Protein 3KZD (pdb70)

Structure (mmCIF, N/CA/C/O backbone):
data_3KZD
#
_entry.id   3KZD
#
_cell.length_a   44.782
_cell.length_b   44.782
_cell.length_c   70.799
_cell.angle_alpha   90.000
_cell.angle_beta   90.000
_cell.angle_gamma   120.000
#
_symmetry.space_group_name_H-M   'P 32 2 1'
#
loop_
_entity.id
_entity.type
_entity.pdbx_description
1 polymer 'T-lymphoma invasion and metastasis-inducing protein 1'
2 water water
#
loop_
_atom_site.group_PDB
_atom_site.id
_atom_site.type_symbol
_atom_site.label_atom_id
_atom_site.label_alt_id
_atom_site.label_comp_id
_atom_site.label_asym_id
_atom_site.label_entity_id
_atom_site.label_seq_id
_atom_site.pdbx_PDB_ins_code
_atom_site.Cartn_x
_atom_site.Cartn_y
_atom_site.Cartn_z
_atom_site.occupancy
_atom_site.B_iso_or_equiv
_atom_site.au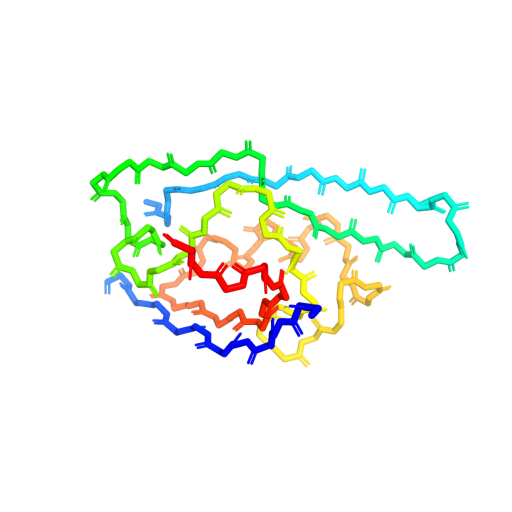th_seq_id
_atom_site.auth_comp_id
_atom_site.auth_asym_id
_atom_site.auth_atom_id
_atom_site.pdbx_PDB_model_num
ATOM 1 N N . GLY A 1 4 ? -36.140 0.784 3.771 1.00 26.10 840 GLY A N 1
ATOM 2 C CA . GLY A 1 4 ? -34.742 0.793 3.382 1.00 22.78 840 GLY A CA 1
ATOM 3 C C . GLY A 1 4 ? -34.387 1.979 2.504 1.00 19.94 840 GLY A C 1
ATOM 4 O O . GLY A 1 4 ? -35.044 3.016 2.550 1.00 23.83 840 GLY A O 1
ATOM 5 N N . LYS A 1 5 ? -33.345 1.829 1.697 1.00 16.17 841 LYS A N 1
ATOM 6 C CA . LYS A 1 5 ? -32.883 2.906 0.832 1.00 13.72 841 LYS A CA 1
ATOM 7 C C . LYS A 1 5 ? -33.585 2.874 -0.520 1.00 13.39 841 LYS A C 1
ATOM 8 O O . LYS A 1 5 ? -34.148 1.857 -0.923 1.00 16.27 841 LYS A O 1
ATOM 14 N N . VAL A 1 6 ? -33.556 4.008 -1.207 1.00 11.52 842 VAL A N 1
ATOM 15 C CA . VAL A 1 6 ? -34.102 4.115 -2.551 1.00 12.29 842 VAL A CA 1
ATOM 16 C C . VAL A 1 6 ? -33.013 4.619 -3.491 1.00 11.80 842 VAL A C 1
ATOM 17 O O . VAL A 1 6 ? -32.009 5.190 -3.053 1.00 11.97 842 VAL A O 1
ATOM 21 N N . THR A 1 7 ? -33.211 4.393 -4.785 1.00 12.19 843 THR A N 1
ATOM 22 C CA . THR A 1 7 ? -32.242 4.788 -5.795 1.00 12.50 843 THR A CA 1
ATOM 23 C C . THR A 1 7 ? -32.842 5.852 -6.704 1.00 12.38 843 THR A C 1
ATOM 24 O O . THR A 1 7 ? -33.947 5.683 -7.228 1.00 14.64 843 THR A O 1
ATOM 28 N N . HIS A 1 8 ? -32.117 6.952 -6.869 1.00 11.65 844 HIS A N 1
ATOM 29 C CA . HIS A 1 8 ? -32.578 8.072 -7.680 1.00 12.31 844 HIS A CA 1
ATOM 30 C C . HIS A 1 8 ? -31.527 8.466 -8.695 1.00 12.59 844 HIS A C 1
ATOM 31 O O . HIS A 1 8 ? -30.335 8.401 -8.413 1.00 13.19 844 HIS A O 1
ATOM 38 N N . SER A 1 9 ? -31.975 8.883 -9.874 1.00 12.73 845 SER A N 1
ATOM 39 C CA A SER A 1 9 ? -31.087 9.468 -10.862 0.30 14.14 845 SER A CA 1
ATOM 40 C CA B SER A 1 9 ? -31.086 9.476 -10.864 0.70 13.80 845 SER A CA 1
ATOM 41 C C . SER A 1 9 ? -31.080 10.981 -10.689 1.00 13.43 845 SER A C 1
ATOM 42 O O . SER A 1 9 ? -32.121 11.588 -10.453 1.00 14.94 845 SER A O 1
ATOM 47 N N . ILE A 1 10 ? -29.904 11.578 -10.805 1.00 12.07 846 ILE A N 1
ATOM 48 C CA . ILE A 1 10 ? -29.766 13.019 -10.731 1.00 13.00 846 ILE A CA 1
ATOM 49 C C . ILE A 1 10 ? -28.989 13.482 -11.954 1.00 12.65 846 ILE A C 1
ATOM 50 O O . ILE A 1 10 ? -27.979 12.884 -12.321 1.00 13.64 846 ILE A O 1
ATOM 55 N N . HIS A 1 11 ? -29.482 14.523 -12.611 1.00 12.97 847 HIS A N 1
ATOM 56 C CA A HIS A 1 11 ? -28.783 15.121 -13.740 0.48 13.12 847 HIS A CA 1
ATOM 57 C CA B HIS A 1 11 ? -28.745 15.120 -13.711 0.52 13.92 847 HIS A CA 1
ATOM 58 C C . HIS A 1 11 ? -28.546 16.601 -13.453 1.00 13.27 847 HIS A C 1
ATOM 59 O O . HIS A 1 11 ? -29.466 17.304 -13.046 1.00 15.24 847 HIS A O 1
ATOM 72 N N . ILE A 1 12 ? -27.322 17.065 -13.675 1.00 14.68 848 ILE A N 1
ATOM 73 C CA . ILE A 1 12 ? -26.965 18.440 -13.369 1.00 17.13 848 ILE A CA 1
ATOM 74 C C . ILE A 1 12 ? -26.255 19.078 -14.547 1.00 17.30 848 ILE A C 1
ATOM 75 O O . ILE A 1 12 ? -25.453 18.437 -15.222 1.00 15.79 848 ILE A O 1
ATOM 80 N N . GLU A 1 13 ? -26.550 20.348 -14.788 1.00 21.18 849 GLU A N 1
ATOM 81 C CA . GLU A 1 13 ? -25.861 21.097 -15.825 1.00 24.92 849 GLU A CA 1
ATOM 82 C C . GLU A 1 13 ? -25.347 22.406 -15.257 1.00 26.07 849 GLU A C 1
ATOM 83 O O . GLU A 1 13 ? -25.945 22.982 -14.346 1.00 26.64 849 GLU A O 1
ATOM 89 N N . LYS A 1 14 ? -24.233 22.877 -15.795 1.00 26.57 850 LYS A N 1
ATOM 90 C CA . LYS A 1 14 ? -23.780 24.223 -15.494 1.00 27.92 850 LYS A CA 1
ATOM 91 C C . LYS A 1 14 ? -24.485 25.212 -16.414 1.00 28.98 850 LYS A C 1
ATOM 92 O O . LYS A 1 14 ? -24.871 24.863 -17.533 1.00 29.02 850 LYS A O 1
ATOM 98 N N . THR A 1 21 ? -18.556 24.993 -9.806 1.00 24.76 857 THR A N 1
ATOM 99 C CA . THR A 1 21 ? -18.510 23.561 -9.536 1.00 21.94 857 THR A CA 1
ATOM 100 C C . THR A 1 21 ? -19.903 23.048 -9.209 1.00 18.89 857 THR A C 1
ATOM 101 O O . THR A 1 21 ? -20.867 23.812 -9.160 1.00 18.97 857 THR A O 1
ATOM 105 N N . TYR A 1 22 ? -20.005 21.749 -8.965 1.00 15.32 858 TYR A N 1
ATOM 106 C CA . TYR A 1 22 ? -21.292 21.151 -8.627 1.00 12.74 858 TYR A CA 1
ATOM 107 C C . TYR A 1 22 ? -21.624 21.239 -7.137 1.00 11.79 858 TYR A C 1
ATOM 108 O O . TYR A 1 22 ? -22.713 20.865 -6.716 1.00 12.86 858 TYR A O 1
ATOM 117 N N . GLY A 1 23 ? -20.685 21.732 -6.338 1.00 11.97 859 GLY A N 1
ATOM 118 C CA . GLY A 1 23 ? -20.944 21.977 -4.929 1.00 12.30 859 GLY A CA 1
ATOM 119 C C . GLY A 1 23 ? -21.059 20.735 -4.067 1.00 11.61 859 GLY A C 1
ATOM 120 O O . GLY A 1 23 ? -21.914 20.665 -3.186 1.00 13.58 859 GLY A O 1
ATOM 121 N N . PHE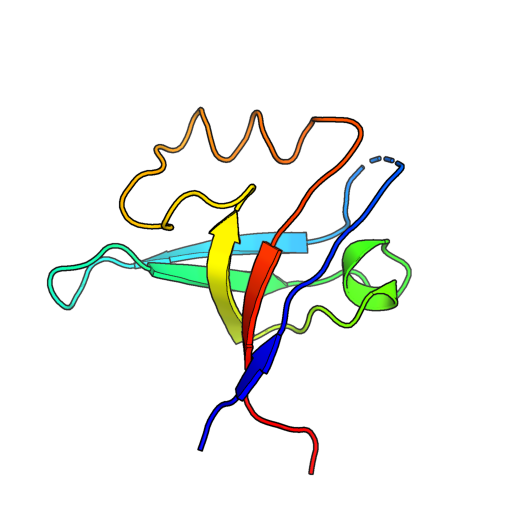 A 1 24 ? -20.204 19.748 -4.306 1.00 11.63 860 PHE A N 1
ATOM 122 C CA . PHE A 1 24 ? -20.141 18.599 -3.410 1.00 11.33 860 PHE A CA 1
ATOM 123 C C . PHE A 1 24 ? -18.785 17.938 -3.478 1.00 12.58 860 PHE A C 1
ATOM 124 O O . PHE A 1 24 ? -18.032 18.141 -4.429 1.00 14.05 860 PHE A O 1
ATOM 132 N N . SER A 1 25 ? -18.479 17.155 -2.455 1.00 13.05 861 SER A N 1
ATOM 133 C CA . SER A 1 25 ? -17.255 16.372 -2.438 1.00 13.89 861 SER A CA 1
ATOM 134 C C . SER A 1 25 ? -17.574 14.926 -2.103 1.00 13.69 861 SER A C 1
ATOM 135 O O . SER A 1 25 ? -18.643 14.626 -1.570 1.00 13.90 861 SER A O 1
ATOM 138 N N . LEU A 1 26 ? -16.639 14.040 -2.423 1.00 14.52 862 LEU A N 1
ATOM 139 C CA . LEU A 1 26 ? -16.847 12.612 -2.243 1.00 15.22 862 LEU A CA 1
ATOM 140 C C . LEU A 1 26 ? -15.797 11.986 -1.350 1.00 15.05 862 LEU A C 1
ATOM 141 O O . LEU A 1 26 ? -14.674 12.485 -1.236 1.00 16.58 862 LEU A O 1
ATOM 146 N N . SER A 1 27 ? -16.185 10.894 -0.709 1.00 13.64 863 SER A N 1
ATOM 147 C CA . SER A 1 27 ? -15.258 10.046 0.014 1.00 15.10 863 SER A CA 1
ATOM 148 C C . SER A 1 27 ? -15.393 8.641 -0.547 1.00 14.23 863 SER A C 1
ATOM 149 O O . SER A 1 27 ? -16.414 8.289 -1.136 1.00 15.22 863 SER A O 1
ATOM 152 N N . SER A 1 28 ? -14.357 7.839 -0.367 1.00 16.25 864 SER A N 1
ATOM 153 C CA . SER A 1 28 ? -14.311 6.519 -0.968 1.00 16.53 864 SER A CA 1
ATOM 154 C C . SER A 1 28 ? -13.931 5.486 0.074 1.00 16.00 864 SER A C 1
ATOM 155 O O . SER A 1 28 ? -13.190 5.782 1.009 1.00 17.73 864 SER A O 1
ATOM 158 N N . VAL A 1 29 ? -14.437 4.271 -0.090 1.00 14.46 865 VAL A N 1
ATOM 159 C CA . VAL A 1 29 ? -14.091 3.182 0.804 1.00 15.74 865 VAL A CA 1
ATOM 160 C C . VAL A 1 29 ? -14.190 1.877 0.032 1.00 15.25 865 VAL A C 1
ATOM 161 O O . VAL A 1 29 ? -15.049 1.719 -0.839 1.00 15.74 865 VAL A O 1
ATOM 165 N N A GLU A 1 30 ? -13.245 0.996 0.323 0.57 15.57 866 GLU A N 1
ATOM 166 N N B GLU A 1 30 ? -13.346 0.899 0.353 0.43 15.97 866 GLU A N 1
ATOM 167 C CA A GLU A 1 30 ? -13.193 -0.325 -0.260 0.57 16.79 866 GLU A CA 1
ATOM 168 C CA B GLU A 1 30 ? -13.380 -0.378 -0.376 0.43 17.19 866 GLU A CA 1
ATOM 169 C C A GLU A 1 30 ? -12.966 -1.285 0.890 0.57 17.77 866 GLU A C 1
ATOM 170 C C B GLU A 1 30 ? -13.411 -1.622 0.526 0.43 18.01 866 GLU A C 1
ATOM 171 O O A GLU A 1 30 ? -11.867 -1.816 1.069 0.57 18.62 866 GLU A O 1
ATOM 172 O O B GLU A 1 30 ? -12.954 -2.697 0.144 0.43 18.80 866 GLU A O 1
ATOM 175 N N . GLU A 1 31 ? -13.997 -1.469 1.705 1.00 18.59 867 GLU A N 1
ATOM 176 C CA . GLU A 1 31 ? -13.917 -2.458 2.777 1.00 20.16 867 GLU A CA 1
ATOM 177 C C . GLU A 1 31 ? -14.600 -3.801 2.491 1.00 19.45 867 GLU A C 1
ATOM 178 O O . GLU A 1 31 ? -14.251 -4.807 3.104 1.00 19.49 867 GLU A O 1
ATOM 180 N N . ASP A 1 32 ? -15.562 -3.822 1.572 1.00 19.98 868 ASP A N 1
ATOM 181 C CA . ASP A 1 32 ? -16.363 -5.030 1.349 1.00 20.20 868 ASP A CA 1
ATOM 182 C C . ASP A 1 32 ? -16.134 -5.744 0.012 1.00 20.27 868 ASP A C 1
ATOM 183 O O . ASP A 1 32 ? -16.884 -6.654 -0.347 1.00 21.75 868 ASP A O 1
ATOM 188 N N . GLY A 1 33 ? -15.097 -5.348 -0.719 1.00 20.53 869 GLY A N 1
ATOM 189 C CA . GLY A 1 33 ? -14.787 -5.987 -1.986 1.00 21.31 869 GLY A CA 1
ATOM 190 C C . GLY A 1 33 ? -15.214 -5.181 -3.199 1.00 21.23 869 GLY A C 1
ATOM 191 O O . GLY A 1 33 ? -14.886 -5.527 -4.335 1.00 23.13 869 GLY A O 1
ATOM 192 N N . ILE A 1 34 ? -15.950 -4.100 -2.958 1.00 18.14 870 ILE A N 1
ATOM 193 C CA . ILE A 1 34 ? -16.354 -3.185 -4.013 1.00 17.02 870 ILE A CA 1
ATOM 194 C C . ILE A 1 34 ? -15.991 -1.775 -3.572 1.00 14.77 870 ILE A C 1
ATOM 195 O O . ILE A 1 34 ? -16.212 -1.414 -2.410 1.00 15.17 870 ILE A O 1
ATOM 200 N N . ARG A 1 35 ? -15.416 -0.976 -4.469 1.00 14.08 871 ARG A N 1
ATOM 201 C CA . ARG A 1 35 ? -15.181 0.423 -4.129 1.00 13.86 871 ARG A CA 1
ATOM 202 C C . ARG A 1 35 ? -16.508 1.158 -4.120 1.00 13.20 871 ARG A C 1
ATOM 203 O O . ARG A 1 35 ? -17.294 1.056 -5.063 1.00 13.28 871 ARG A O 1
ATOM 211 N N . ARG A 1 36 ? -16.754 1.889 -3.040 1.00 13.38 872 ARG A N 1
ATOM 212 C CA . ARG A 1 36 ? -17.966 2.684 -2.909 1.00 12.47 872 ARG A CA 1
ATOM 213 C C . ARG A 1 36 ? -17.618 4.150 -2.757 1.00 11.64 872 ARG A C 1
ATOM 214 O O . ARG A 1 36 ? -16.569 4.502 -2.211 1.00 13.46 872 ARG A O 1
A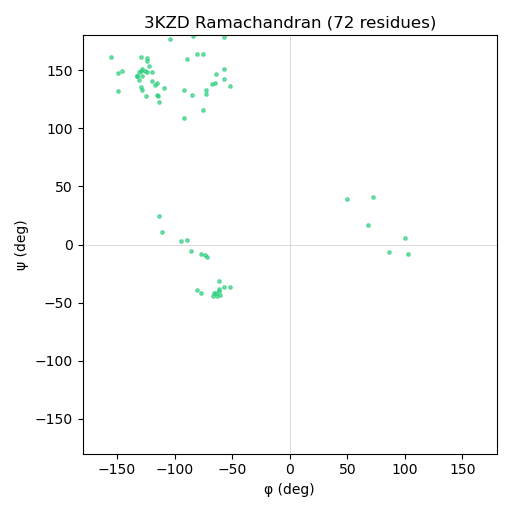TOM 222 N N . LEU A 1 37 ? -18.504 4.999 -3.260 1.00 10.59 873 LEU A N 1
ATOM 223 C CA . LEU A 1 37 ? -18.364 6.445 -3.137 1.00 9.53 873 LEU A CA 1
ATOM 224 C C . LEU A 1 37 ? -19.528 7.000 -2.336 1.00 10.02 873 LEU A C 1
ATOM 225 O O . LEU A 1 37 ? -20.668 6.589 -2.540 1.00 10.79 873 LEU A O 1
ATOM 230 N N . TYR A 1 38 ? -19.241 7.932 -1.430 1.00 10.53 874 TYR A N 1
ATOM 231 C CA . TYR A 1 38 ? -20.274 8.590 -0.642 1.00 11.05 874 TYR A CA 1
ATOM 232 C C . TYR A 1 38 ? -20.109 10.086 -0.729 1.00 12.38 874 TYR A C 1
ATOM 233 O O . TYR A 1 38 ? -19.000 10.584 -0.903 1.00 14.00 874 TYR A O 1
ATOM 242 N N . VAL A 1 39 ? -21.221 10.798 -0.595 1.00 11.68 875 VAL A N 1
ATOM 243 C CA . VAL A 1 39 ? -21.190 12.248 -0.560 1.00 11.62 875 VAL A CA 1
ATOM 244 C C . VAL A 1 39 ? -20.677 12.709 0.798 1.00 13.36 875 VAL A C 1
ATOM 245 O O . VAL A 1 39 ? -21.311 12.469 1.836 1.00 14.26 875 VAL A O 1
ATOM 249 N N . ASN A 1 40 ? -19.520 13.365 0.761 1.00 15.08 876 ASN A N 1
ATOM 250 C CA . ASN A 1 40 ? -18.786 13.839 1.927 1.00 17.47 876 ASN A CA 1
ATOM 251 C C . ASN A 1 40 ? -19.429 15.109 2.478 1.00 18.01 876 ASN A C 1
ATOM 252 O O . ASN A 1 40 ? -19.562 15.279 3.687 1.00 21.31 876 ASN A O 1
ATOM 257 N N . SER A 1 41 ? -19.831 15.997 1.573 1.00 16.56 877 SER A N 1
ATOM 258 C CA A SER A 1 41 ? -20.502 17.236 1.943 0.59 16.27 877 SER A CA 1
ATOM 259 C CA B SER A 1 41 ? -20.464 17.256 1.938 0.41 16.61 877 SER A CA 1
ATOM 260 C C . SER A 1 41 ? -21.155 17.864 0.719 1.00 14.77 877 SER A C 1
ATOM 261 O O . SER A 1 41 ? -20.767 17.585 -0.417 1.00 13.81 877 SER A O 1
ATOM 266 N N . VAL A 1 42 ? -22.168 18.693 0.956 1.00 14.23 878 VAL A N 1
ATOM 267 C CA . VAL A 1 42 ? -22.810 19.448 -0.114 1.00 14.30 878 VAL A CA 1
ATOM 268 C C . VAL A 1 42 ? -22.962 20.907 0.290 1.00 13.76 878 VAL A C 1
ATOM 269 O O . VAL A 1 42 ? -23.190 21.218 1.463 1.00 14.98 878 VAL A O 1
ATOM 273 N N . LYS A 1 43 ? -22.823 21.797 -0.689 1.00 13.59 879 LYS A N 1
ATOM 274 C CA . LYS A 1 43 ? -23.088 23.213 -0.480 1.00 16.10 879 LYS A CA 1
ATOM 275 C C . LYS A 1 43 ? -24.580 23.479 -0.653 1.00 17.88 879 LYS A C 1
ATOM 276 O O . LYS A 1 43 ? -25.180 23.080 -1.649 1.00 16.52 879 LYS A O 1
ATOM 279 N N . GLU A 1 44 ? -25.180 24.144 0.327 1.00 20.93 880 GLU A N 1
ATOM 280 C CA . GLU A 1 44 ? -26.621 24.376 0.332 1.00 23.60 880 GLU A CA 1
ATOM 281 C C . GLU A 1 44 ? -27.120 25.099 -0.919 1.00 23.76 880 GLU A C 1
ATOM 282 O O . GLU A 1 44 ? -28.206 24.813 -1.421 1.00 26.20 880 GLU A O 1
ATOM 285 N N . THR A 1 45 ? -26.327 26.037 -1.421 1.00 23.11 881 THR A N 1
ATOM 286 C CA . THR A 1 45 ? -26.725 26.825 -2.583 1.00 23.53 881 THR A CA 1
ATOM 287 C C . THR A 1 45 ? -26.187 26.236 -3.878 1.00 22.01 881 THR A C 1
ATOM 288 O O . THR A 1 45 ? -26.376 26.810 -4.948 1.00 23.40 881 THR A O 1
ATOM 292 N N . GLY A 1 46 ? -25.517 25.091 -3.779 1.00 18.97 882 GLY A N 1
ATOM 293 C CA . GLY A 1 46 ? -24.863 24.493 -4.927 1.00 16.69 882 GLY A CA 1
ATOM 294 C C . GLY A 1 46 ? -25.782 23.708 -5.841 1.00 14.71 882 GLY A C 1
ATOM 295 O O . GLY A 1 46 ? -26.900 23.346 -5.476 1.00 14.78 882 GLY A O 1
ATOM 296 N N . LEU A 1 47 ? -25.294 23.432 -7.044 1.00 14.03 883 LEU A N 1
ATOM 297 C CA . LEU A 1 47 ? -26.096 22.771 -8.059 1.00 14.66 883 LEU A CA 1
ATOM 298 C C . LEU A 1 47 ? -26.572 21.388 -7.637 1.00 12.73 883 LEU A C 1
ATOM 299 O O . LEU A 1 47 ? -27.728 21.028 -7.861 1.00 13.89 883 LEU A O 1
ATOM 304 N N . ALA A 1 48 ? -25.689 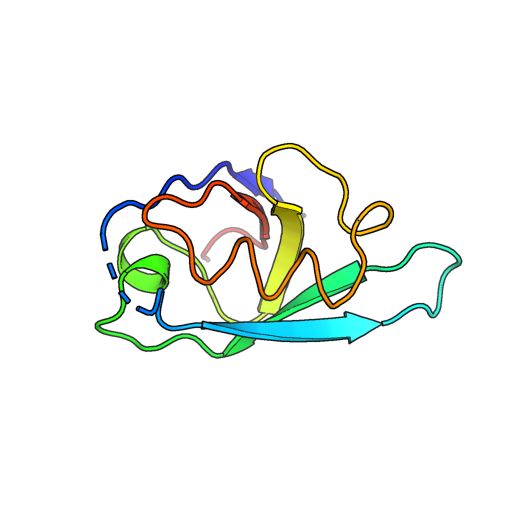20.605 -7.025 1.00 12.43 884 ALA A N 1
ATOM 305 C CA . ALA A 1 48 ? -26.049 19.237 -6.670 1.00 12.30 884 ALA A CA 1
ATOM 306 C C . ALA A 1 48 ? -27.132 19.208 -5.599 1.00 12.03 884 ALA A C 1
ATOM 307 O O . ALA A 1 48 ? -28.095 18.448 -5.700 1.00 12.86 884 ALA A O 1
ATOM 309 N N . SER A 1 49 ? -26.988 20.046 -4.579 1.00 13.34 885 SER A N 1
ATOM 310 C CA . SER A 1 49 ? -27.984 20.097 -3.514 1.00 14.89 885 SER A CA 1
ATOM 311 C C . SER A 1 49 ? -29.335 20.514 -4.082 1.00 14.75 885 SER A C 1
ATOM 312 O O . SER A 1 49 ? -30.371 19.986 -3.684 1.00 15.17 885 SER A O 1
ATOM 315 N N . LYS A 1 50 ? -29.318 21.448 -5.028 1.00 15.18 886 LYS A N 1
ATOM 316 C CA . LYS A 1 50 ? -30.552 21.922 -5.650 1.00 17.24 886 LYS A CA 1
ATOM 317 C C . LYS A 1 50 ? -31.277 20.789 -6.366 1.00 16.49 886 LYS A C 1
ATOM 318 O O . LYS A 1 50 ? -32.503 20.798 -6.476 1.00 18.19 886 LYS A O 1
ATOM 324 N N . LYS A 1 51 ? -30.513 19.830 -6.877 1.00 14.33 887 LYS A N 1
ATOM 325 C CA . LYS A 1 51 ? -31.086 18.666 -7.545 1.00 14.58 887 LYS A CA 1
ATOM 326 C C . LYS A 1 51 ? -31.372 17.520 -6.573 1.00 13.41 887 LYS A C 1
ATOM 327 O O . LYS A 1 51 ? -31.799 16.437 -6.982 1.00 15.18 887 LYS A O 1
ATOM 333 N N . GLY A 1 52 ? -31.145 17.767 -5.286 1.00 12.86 888 GLY A N 1
ATOM 334 C CA . GLY A 1 52 ? -31.541 16.830 -4.249 1.00 13.22 888 GLY A CA 1
ATOM 335 C C . GLY A 1 52 ? -30.448 15.935 -3.694 1.00 12.25 888 GLY A C 1
ATOM 336 O O . GLY A 1 52 ? -30.736 15.055 -2.888 1.00 13.27 888 GLY A O 1
ATOM 337 N N . LEU A 1 53 ? -29.199 16.137 -4.105 1.00 11.18 889 LEU A N 1
ATOM 338 C CA . LEU A 1 53 ? -28.104 15.336 -3.554 1.00 11.19 889 LEU A CA 1
ATOM 339 C C . LEU A 1 53 ? -27.920 15.683 -2.080 1.00 10.67 889 LEU A C 1
ATOM 340 O O . LEU A 1 53 ? -27.968 16.854 -1.716 1.00 11.82 889 LEU A O 1
ATOM 345 N N . LYS A 1 54 ? -27.706 14.674 -1.236 1.00 10.23 890 LYS A N 1
ATOM 346 C CA . LYS A 1 54 ? -27.574 14.886 0.207 1.00 10.89 890 LYS A CA 1
ATOM 347 C C . LYS A 1 54 ? -26.283 14.306 0.764 1.00 10.77 890 LYS A C 1
ATOM 348 O O . LYS A 1 54 ? -25.773 13.293 0.274 1.00 10.75 890 LYS A O 1
ATOM 354 N N . ALA A 1 55 ? -25.765 14.945 1.809 1.00 11.40 891 ALA A N 1
ATOM 355 C CA . ALA A 1 55 ? -24.669 14.373 2.579 1.00 12.06 891 ALA A CA 1
ATOM 356 C C . ALA A 1 55 ? -25.039 12.950 3.000 1.00 12.00 891 ALA A C 1
ATOM 357 O O . ALA A 1 55 ? -26.170 12.688 3.412 1.00 12.54 891 ALA A O 1
ATOM 359 N N . GLY A 1 56 ? -24.093 12.025 2.875 1.00 13.41 892 GLY A N 1
ATOM 360 C CA . GLY A 1 56 ? -24.344 10.649 3.255 1.00 13.36 892 GLY A CA 1
ATOM 361 C C . GLY A 1 56 ? -24.973 9.781 2.177 1.00 12.13 892 GLY A C 1
ATOM 362 O O . GLY A 1 56 ? -25.121 8.578 2.380 1.00 13.39 892 GLY A O 1
ATOM 363 N N . ASP A 1 57 ? -25.365 10.372 1.047 1.00 10.28 893 ASP A N 1
ATOM 364 C CA . ASP A 1 57 ? -25.840 9.564 -0.072 1.00 10.31 893 ASP A CA 1
ATOM 365 C C . ASP A 1 57 ? -24.696 8.699 -0.577 1.00 10.06 893 ASP A C 1
ATOM 366 O O . ASP A 1 57 ? -23.535 9.117 -0.545 1.00 10.49 893 ASP A O 1
ATOM 371 N N . GLU A 1 58 ? -25.023 7.501 -1.055 1.00 9.81 894 GLU A N 1
ATOM 372 C CA . GLU A 1 58 ? -24.040 6.700 -1.773 1.00 9.80 894 GLU A CA 1
ATOM 373 C C . GLU A 1 58 ? -24.134 6.989 -3.265 1.00 9.65 894 GLU A C 1
ATOM 374 O O . GLU A 1 58 ? -25.227 7.014 -3.828 1.00 11.18 894 GLU A O 1
ATOM 380 N N . ILE A 1 59 ? -22.994 7.218 -3.902 1.00 9.08 895 ILE A N 1
ATOM 381 C CA . ILE A 1 59 ? -22.966 7.385 -5.348 1.00 9.57 895 ILE A CA 1
ATOM 382 C C . ILE A 1 59 ? -22.721 6.024 -5.980 1.00 9.29 895 ILE A C 1
ATOM 383 O O . ILE A 1 59 ? -21.628 5.468 -5.864 1.00 10.99 895 ILE A O 1
ATOM 388 N N . LEU A 1 60 ? -23.750 5.476 -6.620 1.00 9.62 896 LEU A N 1
ATOM 389 C CA . LEU A 1 60 ? -23.642 4.172 -7.273 1.00 9.66 896 LEU A CA 1
ATOM 390 C C . LEU A 1 60 ? -22.977 4.263 -8.636 1.00 9.42 896 LEU A C 1
ATOM 391 O O . LEU A 1 60 ? -22.200 3.387 -9.010 1.00 10.24 896 LEU A O 1
ATOM 396 N N . GLU A 1 61 ? -23.294 5.321 -9.376 1.00 9.87 897 GLU A N 1
ATOM 397 C CA . GLU A 1 61 ? -22.771 5.512 -10.725 1.00 9.96 897 GLU A CA 1
ATOM 398 C C . GLU A 1 61 ? -22.559 6.991 -10.974 1.00 9.49 897 GLU A C 1
ATOM 399 O O . GLU A 1 61 ? -23.269 7.830 -10.418 1.00 10.20 897 GLU A O 1
ATOM 405 N N . ILE A 1 62 ? -21.566 7.297 -11.802 1.00 9.67 898 ILE A N 1
ATOM 406 C CA . ILE A 1 62 ? -21.385 8.635 -12.341 1.00 9.17 898 ILE A CA 1
ATOM 407 C C . ILE A 1 62 ? -21.352 8.500 -13.853 1.00 9.13 898 ILE A C 1
ATOM 408 O O . ILE A 1 62 ? -20.605 7.684 -14.390 1.00 9.80 898 ILE A O 1
ATOM 413 N N . ASN A 1 63 ? -22.180 9.289 -14.529 1.00 9.78 899 ASN A N 1
ATOM 414 C CA . ASN A 1 63 ? -22.286 9.191 -15.981 1.00 9.58 899 ASN A CA 1
ATOM 415 C C . ASN A 1 63 ? -22.497 7.743 -16.444 1.00 10.00 899 ASN A C 1
ATOM 416 O O . ASN A 1 63 ? -21.935 7.303 -17.448 1.00 10.46 899 ASN A O 1
ATOM 421 N N . ASN A 1 64 ? -23.311 7.011 -15.687 1.00 10.12 900 ASN A N 1
ATOM 422 C CA . ASN A 1 64 ? -23.686 5.637 -16.001 1.00 11.22 900 ASN A CA 1
ATOM 423 C C . ASN A 1 64 ? -22.542 4.632 -15.884 1.00 11.96 900 ASN A C 1
ATOM 424 O O . ASN A 1 64 ? -22.650 3.519 -16.397 1.00 15.49 900 ASN A O 1
ATOM 429 N N . ARG A 1 65 ? -21.466 5.011 -15.200 1.00 10.70 901 ARG A N 1
ATOM 430 C CA . ARG A 1 65 ? -20.391 4.070 -14.877 1.00 10.92 901 ARG A CA 1
ATOM 431 C C . ARG A 1 65 ? -20.403 3.764 -13.392 1.00 10.85 901 ARG A C 1
ATOM 432 O O . ARG A 1 65 ? -20.532 4.673 -12.573 1.00 11.14 901 ARG A O 1
ATOM 440 N N . ALA A 1 66 ? -20.276 2.486 -13.054 1.00 11.10 902 ALA A N 1
ATOM 441 C CA . ALA A 1 66 ? -20.226 2.053 -11.660 1.00 10.69 902 ALA A CA 1
ATOM 442 C C . ALA A 1 66 ? -19.088 2.739 -10.909 1.00 10.00 902 ALA A C 1
ATOM 443 O O . ALA A 1 66 ? -18.009 2.941 -11.459 1.00 10.64 902 ALA A O 1
ATOM 445 N N . ALA A 1 67 ? -19.326 3.082 -9.647 1.00 11.01 903 ALA A N 1
ATOM 446 C CA . ALA A 1 67 ? -18.273 3.619 -8.796 1.00 11.36 903 ALA A CA 1
ATOM 447 C C . ALA A 1 67 ? -17.031 2.724 -8.799 1.00 11.90 903 ALA A C 1
ATOM 448 O O . ALA A 1 67 ? -15.898 3.215 -8.763 1.00 12.79 903 ALA A O 1
ATOM 450 N N . ASP A 1 68 ? -17.247 1.413 -8.859 1.00 11.04 904 ASP A N 1
ATOM 451 C CA . ASP A 1 68 ? -16.148 0.460 -8.843 1.00 12.47 904 ASP A CA 1
ATOM 452 C C . ASP A 1 68 ? -15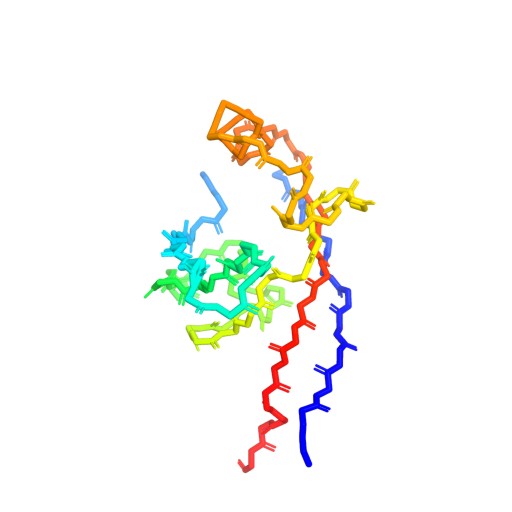.379 0.428 -10.172 1.00 13.29 904 ASP A C 1
ATOM 453 O O . ASP A 1 68 ? -14.322 -0.190 -10.261 1.00 15.78 904 ASP A O 1
ATOM 458 N N . ALA A 1 69 ? -15.913 1.101 -11.190 1.00 11.07 905 ALA A N 1
ATOM 459 C CA . ALA A 1 69 ? -15.301 1.158 -12.520 1.00 12.16 905 ALA A CA 1
ATOM 460 C C . ALA A 1 69 ? -14.831 2.579 -12.866 1.00 11.95 905 ALA A C 1
ATOM 461 O O . ALA A 1 69 ? -14.702 2.945 -14.041 1.00 13.04 905 ALA A O 1
ATOM 463 N N . LEU A 1 70 ? -14.563 3.364 -11.827 1.00 11.75 906 LEU A N 1
ATOM 464 C CA . LEU A 1 70 ? -14.016 4.708 -11.974 1.00 12.75 906 LEU A CA 1
ATOM 465 C C . LEU A 1 70 ? -12.681 4.775 -11.258 1.00 14.24 906 LEU A C 1
ATOM 466 O O . LEU A 1 70 ? -12.537 4.210 -10.178 1.00 17.06 906 LEU A O 1
ATOM 471 N N . ASN A 1 71 ? -11.711 5.469 -11.844 1.00 13.84 907 ASN A N 1
ATOM 472 C CA . ASN A 1 71 ? -10.500 5.815 -11.106 1.00 15.25 907 ASN A CA 1
ATOM 473 C C . ASN A 1 71 ? -10.540 7.290 -10.698 1.00 15.33 907 ASN A C 1
ATOM 474 O O . ASN A 1 71 ? -11.481 8.013 -11.042 1.00 14.71 907 ASN A O 1
ATOM 479 N N . SER A 1 72 ? -9.527 7.738 -9.967 1.00 16.61 908 SER A N 1
ATOM 480 C CA A SER A 1 72 ? -9.515 9.102 -9.445 0.59 16.80 908 SER A CA 1
ATOM 481 C CA B SER A 1 72 ? -9.500 9.104 -9.447 0.41 16.84 908 SER A CA 1
ATOM 482 C C . SER A 1 72 ? -9.502 10.155 -10.554 1.00 15.94 908 SER A C 1
ATOM 483 O O . SER A 1 72 ? -10.159 11.188 -10.443 1.00 16.10 908 SER A O 1
ATOM 488 N N . SER A 1 73 ? -8.761 9.893 -11.624 1.00 16.70 909 SER A N 1
ATOM 489 C CA . SER A 1 73 ? -8.704 10.843 -12.731 1.00 16.40 909 SER A CA 1
ATOM 490 C C . SER A 1 73 ? -10.069 11.013 -13.393 1.00 14.94 909 SER A C 1
ATOM 491 O O . SER A 1 73 ? -10.471 12.127 -13.729 1.00 13.98 909 SER A O 1
ATOM 494 N N . MET A 1 74 ? -10.779 9.906 -13.567 1.00 14.35 910 MET A N 1
ATOM 495 C CA . MET A 1 74 ? -12.111 9.943 -14.154 1.00 14.26 910 MET A CA 1
ATOM 496 C C . MET A 1 74 ? -13.080 10.739 -13.290 1.00 13.45 910 MET A C 1
ATOM 497 O O . MET A 1 74 ? -13.857 11.542 -13.800 1.00 14.04 910 MET A O 1
ATOM 502 N N . LEU A 1 75 ? -13.037 10.501 -11.984 1.00 13.64 911 LEU A N 1
ATOM 503 C CA A LEU A 1 75 ? -13.868 11.235 -11.034 0.50 14.95 911 LEU A CA 1
ATOM 504 C CA B LEU A 1 75 ? -13.882 11.230 -11.054 0.50 15.10 911 LEU A CA 1
ATOM 505 C C . LEU A 1 75 ? -13.656 12.733 -11.196 1.00 13.95 911 LEU A C 1
ATOM 506 O O . LEU A 1 75 ? -14.608 13.503 -11.321 1.00 14.53 911 LEU A O 1
ATOM 515 N N . LYS A 1 76 ? -12.394 13.146 -11.186 1.00 13.53 912 LYS A N 1
ATOM 516 C CA . LYS A 1 76 ? -12.067 14.561 -11.259 1.00 13.82 912 LYS A CA 1
ATOM 517 C C . LYS A 1 76 ? -12.479 15.151 -12.600 1.00 13.37 912 LYS A C 1
ATOM 518 O O . LYS A 1 76 ? -13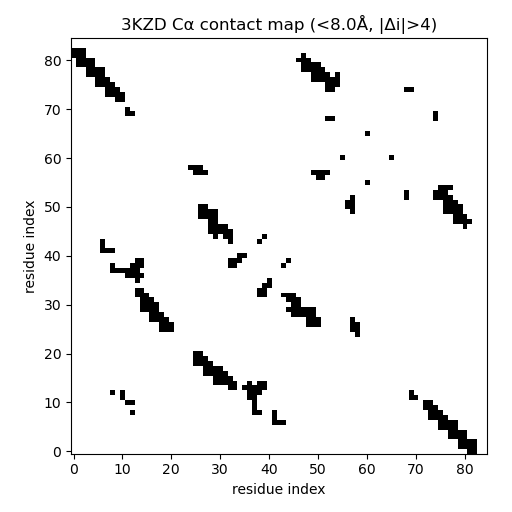.022 16.249 -12.668 1.00 15.02 912 LYS A O 1
ATOM 524 N N . ASP A 1 77 ? -12.240 14.417 -13.675 1.00 13.15 913 ASP A N 1
ATOM 525 C CA A ASP A 1 77 ? -12.635 14.861 -15.005 0.62 13.80 913 ASP A CA 1
ATOM 526 C CA B ASP A 1 77 ? -12.642 14.921 -14.977 0.38 13.85 913 ASP A CA 1
ATOM 527 C C . ASP A 1 77 ? -14.152 15.062 -15.064 1.00 13.32 913 ASP A C 1
ATOM 528 O O . ASP A 1 77 ? -14.654 16.099 -15.497 1.00 14.01 913 ASP A O 1
ATOM 537 N N . PHE A 1 78 ? -14.888 14.050 -14.621 1.00 13.07 914 PHE A N 1
ATOM 538 C CA . PHE A 1 78 ? -16.342 14.129 -14.697 1.00 12.37 914 PHE A CA 1
ATOM 539 C C . PHE A 1 78 ? -16.872 15.304 -13.875 1.00 13.92 914 PHE A C 1
ATOM 540 O O . PHE A 1 78 ? -17.786 16.002 -14.304 1.00 15.84 914 PHE A O 1
ATOM 548 N N . LEU A 1 79 ? -16.296 15.536 -12.699 1.00 12.89 915 LEU A N 1
ATOM 549 C CA . LEU A 1 79 ? -16.772 16.624 -11.857 1.00 14.06 915 LEU A CA 1
ATOM 550 C C . LEU A 1 79 ? -16.405 18.010 -12.400 1.00 14.52 915 LEU A C 1
ATOM 551 O O . LEU A 1 79 ? -16.929 19.023 -11.927 1.00 16.31 915 LEU A O 1
ATOM 556 N N . SER A 1 80 ? -15.531 18.044 -13.407 1.00 14.37 916 SER A N 1
ATOM 557 C CA A SER A 1 80 ? -15.096 19.296 -14.029 0.71 14.68 916 SER A CA 1
ATOM 558 C CA B SER A 1 80 ? -15.114 19.304 -14.015 0.29 14.98 916 SER A CA 1
ATOM 559 C C . SER A 1 80 ? -15.872 19.623 -15.305 1.00 14.05 916 SER A C 1
ATOM 560 O O . SER A 1 80 ? -15.806 20.739 -15.804 1.00 16.51 916 SER A O 1
ATOM 565 N N . GLN A 1 81 ? -16.596 18.645 -15.837 1.00 12.74 917 GLN A N 1
ATOM 566 C CA . GLN A 1 81 ? -17.328 18.822 -17.094 1.00 12.91 917 GLN A CA 1
ATOM 567 C C . GLN A 1 81 ? -18.607 19.653 -16.946 1.00 13.41 917 GLN A C 1
ATOM 568 O O . GLN A 1 81 ? -19.094 19.855 -15.842 1.00 13.91 917 GLN A O 1
ATOM 574 N N . PRO A 1 82 ? -19.157 20.144 -18.069 1.00 13.31 918 PRO A N 1
ATOM 575 C CA . PRO A 1 82 ? -20.316 21.049 -17.990 1.00 14.58 918 PRO A CA 1
ATOM 576 C C . PRO A 1 82 ? -21.663 20.369 -17.712 1.00 14.62 918 PRO A C 1
ATOM 577 O O . PRO A 1 82 ? -22.658 21.056 -17.486 1.00 15.61 918 PRO A O 1
ATOM 581 N N . SER A 1 83 ? -21.688 19.043 -17.739 1.00 14.15 919 SER A N 1
ATOM 582 C CA A SER A 1 83 ? -22.867 18.312 -17.304 0.59 14.69 919 SER A CA 1
ATOM 583 C CA B SER A 1 83 ? -22.872 18.261 -17.383 0.41 14.91 919 SER A CA 1
ATOM 584 C C . SER A 1 83 ? -22.431 17.092 -16.515 1.00 14.19 919 SER A C 1
ATOM 585 O O . SER A 1 83 ? -21.317 16.613 -16.666 1.00 15.38 919 SER A O 1
ATOM 590 N N . LEU A 1 84 ? -23.313 16.614 -15.642 1.00 12.57 920 LEU A N 1
ATOM 591 C CA . LEU A 1 84 ? -22.983 15.503 -14.757 1.00 12.20 920 LEU A CA 1
ATOM 592 C C . LEU A 1 84 ? -24.217 14.674 -14.455 1.00 11.95 920 LEU A C 1
ATOM 593 O O . LEU A 1 84 ? -25.269 15.219 -14.109 1.00 14.30 920 LEU A O 1
ATOM 598 N N . GLY A 1 85 ? -24.083 13.358 -14.575 1.00 10.25 921 GLY A N 1
ATOM 599 C CA . GLY A 1 85 ? -25.152 12.446 -14.214 1.00 10.92 921 GLY A CA 1
ATOM 600 C C . GLY A 1 85 ? -24.726 11.579 -13.043 1.00 9.83 921 GLY A C 1
ATOM 601 O O . GLY A 1 85 ? -23.587 11.125 -12.983 1.00 10.93 921 GLY A O 1
ATOM 602 N N . LEU A 1 86 ? -25.642 11.358 -12.109 1.00 10.98 922 LEU A N 1
ATOM 603 C CA . LEU A 1 86 ? -25.372 10.537 -10.937 1.00 11.05 922 LEU A CA 1
ATOM 604 C C . LEU A 1 86 ? -26.507 9.548 -10.738 1.00 10.98 922 LEU A C 1
ATOM 605 O O . LEU A 1 86 ? -27.664 9.875 -10.997 1.00 12.75 922 LEU A O 1
ATOM 610 N N . LEU A 1 87 ? -26.176 8.347 -10.272 1.00 9.74 923 LEU A N 1
ATOM 611 C CA . LEU A 1 87 ? -27.165 7.427 -9.728 1.00 10.48 923 LEU A CA 1
ATOM 612 C C . LEU A 1 87 ? -26.847 7.296 -8.248 1.00 9.73 923 LEU A C 1
ATOM 613 O O . LEU A 1 87 ? -25.724 6.943 -7.884 1.00 10.66 923 LEU A O 1
ATOM 618 N N . VAL A 1 88 ? -27.814 7.613 -7.397 1.00 10.67 924 VAL A N 1
ATOM 619 C CA . VAL A 1 88 ? -27.544 7.675 -5.969 1.00 11.30 924 VAL A CA 1
ATOM 620 C C . VAL A 1 88 ? -28.472 6.776 -5.17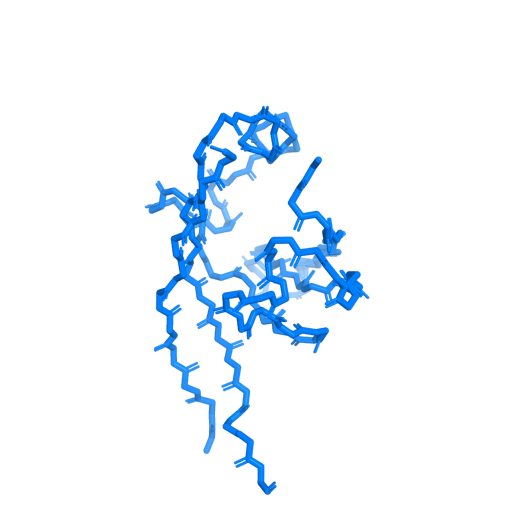8 1.00 11.13 924 VAL A C 1
ATOM 621 O O . VAL A 1 88 ? -29.611 6.540 -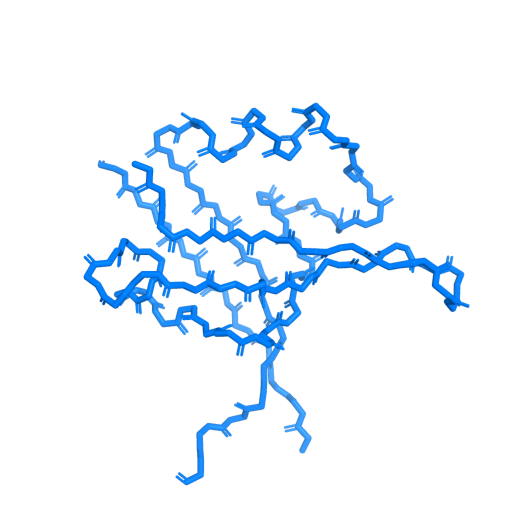5.569 1.00 12.19 924 VAL A O 1
ATOM 625 N N . ARG A 1 89 ? -27.952 6.257 -4.073 1.00 10.42 925 ARG A N 1
ATOM 626 C CA . ARG A 1 89 ? -28.742 5.464 -3.160 1.00 10.63 925 ARG A CA 1
ATOM 627 C C . ARG A 1 89 ? -28.830 6.238 -1.854 1.00 10.40 925 ARG A C 1
ATOM 628 O O . ARG A 1 89 ? -27.814 6.662 -1.300 1.00 11.22 925 ARG A O 1
ATOM 636 N N . THR A 1 90 ? -30.051 6.424 -1.367 1.00 9.84 926 THR A N 1
ATOM 637 C CA . THR A 1 90 ? -30.302 7.368 -0.295 1.00 10.57 926 THR A CA 1
ATOM 638 C C . THR A 1 90 ? -31.469 6.890 0.571 1.00 9.92 926 THR A C 1
ATOM 639 O O . THR A 1 90 ? -32.385 6.235 0.083 1.00 10.85 926 THR A O 1
ATOM 643 N N . TYR A 1 91 ? -31.433 7.197 1.861 1.00 10.62 927 TYR A N 1
ATOM 644 C CA . TYR A 1 91 ? -32.599 6.955 2.699 1.00 11.22 927 TYR A CA 1
ATOM 645 C C . TYR A 1 91 ? -33.671 7.977 2.369 1.00 10.48 927 TYR A C 1
ATOM 646 O O . TYR A 1 91 ? -33.388 9.176 2.315 1.00 10.47 927 TYR A O 1
ATOM 655 N N . PRO A 1 92 ? -34.918 7.524 2.178 1.00 11.08 928 PRO A N 1
ATOM 656 C CA . PRO A 1 92 ? -35.978 8.515 1.965 1.00 12.34 928 PRO A CA 1
ATOM 657 C C . PRO A 1 92 ? -36.066 9.496 3.129 1.00 11.16 928 PRO A C 1
ATOM 658 O O . PRO A 1 92 ? -35.733 9.157 4.271 1.00 11.72 928 PRO A O 1
ATOM 662 N N . GLU A 1 93 ? -36.503 10.711 2.837 1.00 11.45 929 GLU A N 1
ATOM 663 C CA . GLU A 1 93 ? -36.737 11.691 3.884 1.00 11.90 929 GLU A CA 1
ATOM 664 C C . GLU A 1 93 ? -37.868 11.232 4.801 1.00 11.65 929 GLU A C 1
ATOM 665 O O . GLU A 1 93 ? -38.880 10.704 4.331 1.00 13.05 929 GLU A O 1
ATOM 671 N N . LEU A 1 94 ? -37.690 11.436 6.101 1.00 12.80 930 LEU A N 1
ATOM 672 C CA . LEU A 1 94 ? -38.713 11.092 7.080 1.00 14.85 930 LEU A CA 1
ATOM 673 C C . LEU A 1 94 ? -39.346 12.332 7.691 1.00 17.12 930 LEU A C 1
ATOM 674 O O . LEU A 1 94 ? -38.839 13.448 7.540 1.00 16.40 930 LEU A O 1
#

Secondary structure (DSSP, 8-state):
--EEEEEEEE---SEEEEEE-SSSS-EEEEEEE-TTSHHHHTT--TT-EEEEETTEEGGG--HHHHHHHHHSSEEEEEEEEPPP-

CATH classification: 2.30.42.10

B-factor: mean 16.27, std 5.12, range [9.08, 36.16]

Sequence (85 aa):
GKVTHSSIHHIEKTYGFSLSSVEEEDGIRRLYVNSSVKETGLASKKGLKAGDEILEINNRAADALNSSSMLLKDDFLSSQPSSLGLLVRTYPEL

Radius of gyration: 12.05 Å; Cα contacts (8 Å, |Δi|>4): 185; chains: 1; bounding box: 30×33×25 Å

Nearest PDB structures (foldseek):
  3kzd-assembly1_A  TM=1.012E+00  e=2.049E-16  Homo sapiens
  4nxp-assembly1_A  TM=9.981E-01  e=3.220E-14  Homo sapiens
  4nxq-assembly1_A  TM=9.564E-01  e=1.705E-13  Homo sapiens
  3kze-assembly1_C  TM=9.619E-01  e=8.523E-13  Homo sapiens
  4gvd-assembly1_A  TM=9.315E-01  e=1.136E-12  Homo sapiens

Solvent-accessible surface area: 5282 Å² total; per-residue (Å²): 99,107,55,70,96,71,11,125,3,129,130,142,4,14,26,41,42,50,64,69,79,96,93,76,85,50,55,2,68,5,92,54,45,63,109,108,12,53,0,31,145,112,32,3,76,67,58,5,10,0,40,54,0,46,137,122,49,6,86,64,13,86,69,80,46,25,149,72,24,44,74,65,97,61,4,12,6,49,2,74,10,150,59,144,233

Organism: Homo sapiens (NCBI:txid9606)

InterPro domains:
  IPR000219 Dbl homology domain [PF00621] (1044-1232)
  IPR000219 Dbl homology domain [PS50010] (1040-1234)
  IPR000219 Dbl homology domain [SM00325] (1044-1233)
  IPR000219 Dbl homology domain [cd00160] (1041-1232)
  IPR001331 Guanine-nucleotide dissociation stimulator, CDC24, conserved site [PS00741] (1182-1207)
  IPR001478 PDZ domain [PF00595] (856-918)
  IPR001478 PDZ domain [PS50106] (845-908)
  IPR001478 PDZ domain [SM00228] (856-928)
  IPR001849 Pleckstrin homology domain [PF00169] (449-546)
  IPR001849 Pleckstrin homology domain [PS50003] (439-547)
  IPR001849 Pleckstrin homology domain [SM00233] (434-549)
  IPR001849 Pleckstrin homology domain [SM00233] (1262-1397)
  IPR003116 Raf-like Ras-binding [PF02196] (767-840)
  IPR003116 Raf-like Ras-binding [PS50898] (765-832)
  IPR003116 Raf-like Ras-binding [SM00455] (765-832)
  IPR011993 PH-like domain superfamily [G3DSA:2.30.29.30] (428-556)
  IPR011993 PH-like domain superfamily [G3DSA:2.30.29.30] (1235-1395)
  IPR035899 Dbl homology (DH) domain superfamily [G3DSA:1.20.900.10] (1031-1233)
  IPR035899 Dbl homology (DH) domain superfamily [SSF48065] (1036-1243)
  IPR036034 PDZ superfamily [G3DSA:2.30.42.10] (838-930)

Foldseek 3Di:
DKDKDKFKFFALQFWDWDWDCVPPAIWIFTCDGDCPGGNVVRPHHHGKIWQDKPNHGPRRDDPVRVVVQSVDRMIMTMIIGHDDD

GO terms:
  GO:0005085 guanyl-nucleotide exchange factor activity (F, IDA)
  GO:0035567 non-canonical Wnt signaling pathway (P, IDA)
  GO:0005829 cytosol (C, IDA)
  GO:0005886 plasma membrane (C, IDA)
  GO:0007264 small GTPase-mediated signal transduction (P, IDA)
  GO:0065003 protein-containing complex assembly (P, IDA)
  GO:0005515 protein binding (F, IPI)
  GO:0019900 kinase binding (F, IPI)
  GO:0044291 cell-cell contact zone (C, IDA)
  GO:0005911 cell-cell junction (C, IDA)
  GO:0005085 guanyl-nucleotide exchange factor activity (F, IMP)
  GO:0016477 cell migration (P, IMP)
  GO:0016601 Rac protein signal transduction (P, IMP)
  GO:0007160 cell-matrix adhesion (P, IMP)
  GO:0005085 guanyl-nucleotide exchange factor activity (F, TAS)
  GO:0005085 guanyl-nucleotide exchange factor activity (F, EXP)
  GO:0005829 cytosol (C, TAS)
  GO:0051056 regulation of small GTPase mediated signal transduction (P, TAS)
  GO:0048013 ephrin receptor signaling pathway (P, TAS)
  GO:0010717 regulation of epithelial to mesenchymal transition (P, IDA)